Protein AF-A0ABD2NSH8-F1 (afdb_monomer_lite)

Structure (mmCIF, N/CA/C/O backbone):
data_AF-A0ABD2NSH8-F1
#
_entry.id   AF-A0ABD2NSH8-F1
#
loop_
_atom_site.group_PDB
_atom_site.id
_atom_site.type_symbol
_atom_site.label_atom_id
_atom_site.label_alt_id
_atom_site.label_comp_id
_atom_site.label_asym_id
_atom_site.label_entity_id
_atom_site.label_seq_id
_atom_site.pdbx_PDB_ins_code
_atom_site.Cartn_x
_atom_site.Cartn_y
_atom_site.Cartn_z
_atom_site.occupancy
_atom_site.B_iso_or_equiv
_atom_site.auth_seq_id
_atom_site.auth_comp_id
_atom_site.auth_asym_id
_atom_site.auth_atom_id
_atom_site.pdbx_PDB_model_num
ATOM 1 N N . ILE A 1 1 ? 1.385 -14.370 -6.383 1.00 57.09 1 ILE A N 1
ATOM 2 C CA . ILE A 1 1 ? 1.109 -15.406 -7.415 1.00 57.09 1 ILE A CA 1
ATOM 3 C C . ILE A 1 1 ? 0.635 -14.762 -8.719 1.00 57.09 1 ILE A C 1
ATOM 5 O O . ILE A 1 1 ? 1.322 -14.934 -9.709 1.00 57.09 1 ILE A O 1
ATOM 9 N N . LEU A 1 2 ? -0.439 -13.955 -8.731 1.00 61.22 2 LEU A N 1
ATOM 10 C CA . LEU A 1 2 ? -0.910 -13.295 -9.967 1.00 61.22 2 LEU A CA 1
ATOM 11 C C . LEU A 1 2 ? 0.091 -12.292 -10.571 1.00 61.22 2 LEU A C 1
ATOM 13 O O . LEU A 1 2 ? 0.235 -12.243 -11.783 1.00 61.22 2 LEU A O 1
ATOM 17 N N . VAL A 1 3 ? 0.822 -11.534 -9.745 1.00 61.28 3 VAL A N 1
ATOM 18 C CA . VAL A 1 3 ? 1.808 -10.550 -10.241 1.00 61.28 3 VAL A CA 1
ATOM 19 C C . VAL A 1 3 ? 3.027 -11.222 -10.891 1.00 61.28 3 VAL A C 1
ATOM 21 O O . VAL A 1 3 ? 3.552 -10.696 -11.860 1.00 61.28 3 VAL A O 1
ATOM 24 N N . LYS A 1 4 ? 3.417 -12.422 -10.431 1.00 63.41 4 LYS A N 1
ATOM 25 C CA . LYS A 1 4 ? 4.562 -13.186 -10.967 1.00 63.41 4 LYS A CA 1
ATOM 26 C C . LYS A 1 4 ? 4.298 -13.829 -12.338 1.00 63.41 4 LYS A C 1
ATOM 28 O O . LYS A 1 4 ? 5.219 -14.373 -12.931 1.00 63.41 4 LYS A O 1
ATOM 33 N N . PHE A 1 5 ? 3.047 -13.835 -12.805 1.00 64.50 5 PHE A N 1
ATOM 34 C CA . PHE A 1 5 ? 2.660 -14.469 -14.072 1.00 64.50 5 PHE A CA 1
ATOM 35 C C . PHE A 1 5 ? 2.880 -13.572 -15.293 1.00 64.50 5 PHE A C 1
ATOM 37 O O . PHE A 1 5 ? 2.891 -14.071 -16.415 1.00 64.50 5 PHE A O 1
ATOM 44 N N . PHE A 1 6 ? 3.007 -12.261 -15.087 1.00 65.50 6 PHE A N 1
ATOM 45 C CA . PHE A 1 6 ? 3.181 -11.302 -16.169 1.00 65.50 6 PHE A CA 1
ATOM 46 C C . PHE A 1 6 ? 4.664 -11.099 -16.499 1.00 65.50 6 PHE A C 1
ATOM 48 O O . PHE A 1 6 ? 5.546 -11.424 -15.708 1.00 65.50 6 PHE A O 1
ATOM 55 N N . GLU A 1 7 ? 4.939 -10.588 -17.701 1.00 69.88 7 GLU A N 1
ATOM 56 C CA . GLU A 1 7 ? 6.306 -10.410 -18.190 1.00 69.88 7 GLU A CA 1
ATOM 57 C C . GLU A 1 7 ? 7.088 -9.424 -17.311 1.00 69.88 7 GLU A C 1
ATOM 59 O O . GLU A 1 7 ? 6.580 -8.336 -17.024 1.00 69.88 7 GLU A O 1
ATOM 64 N N . PRO A 1 8 ? 8.333 -9.762 -16.935 1.00 70.94 8 PRO A N 1
ATOM 65 C CA . PRO A 1 8 ? 9.166 -9.002 -16.009 1.00 70.94 8 PRO A CA 1
ATOM 66 C C . PRO A 1 8 ? 9.326 -7.560 -16.490 1.00 70.94 8 PRO A C 1
ATOM 68 O O . PRO A 1 8 ? 10.066 -7.253 -17.423 1.00 70.94 8 PRO A O 1
ATOM 71 N N . SER A 1 9 ? 8.622 -6.652 -15.825 1.00 77.69 9 SER A N 1
ATOM 72 C CA . SER A 1 9 ? 8.698 -5.223 -16.085 1.00 77.69 9 SER A CA 1
ATOM 73 C C . SER A 1 9 ? 9.060 -4.487 -14.811 1.00 77.69 9 SER A C 1
ATOM 75 O O . SER A 1 9 ? 8.759 -4.905 -13.695 1.00 77.69 9 SER A O 1
ATOM 77 N N . ILE A 1 10 ? 9.668 -3.323 -14.986 1.00 78.88 10 ILE A N 1
ATOM 78 C CA . ILE A 1 10 ? 10.022 -2.423 -13.892 1.00 78.88 10 ILE A CA 1
ATOM 79 C C . ILE A 1 10 ? 8.825 -2.131 -12.972 1.00 78.88 10 ILE A C 1
ATOM 81 O O . ILE A 1 10 ? 8.979 -2.048 -11.756 1.00 78.88 10 ILE A O 1
ATOM 85 N N . LEU A 1 11 ? 7.631 -1.965 -13.550 1.00 80.69 11 LEU A N 1
ATOM 86 C CA . LEU A 1 11 ? 6.409 -1.708 -12.791 1.00 80.69 11 LEU A CA 1
ATOM 87 C C . LEU A 1 11 ? 6.002 -2.918 -11.952 1.00 80.69 11 LEU A C 1
ATOM 89 O O . LEU A 1 11 ? 5.574 -2.745 -10.816 1.00 80.69 11 LEU A O 1
ATOM 93 N N . GLN A 1 12 ? 6.177 -4.132 -12.471 1.00 82.00 12 GLN A N 1
ATOM 94 C CA . GLN A 1 12 ? 5.889 -5.350 -11.718 1.00 82.00 12 GLN A CA 1
ATOM 95 C C . GLN A 1 12 ? 6.861 -5.564 -10.559 1.00 82.00 12 GLN A C 1
ATOM 97 O O . GLN A 1 12 ? 6.415 -5.959 -9.486 1.00 82.00 12 GLN A O 1
ATOM 102 N N . CYS A 1 13 ? 8.138 -5.203 -10.724 1.00 82.94 13 CYS A N 1
ATOM 103 C CA . CYS A 1 13 ? 9.117 -5.259 -9.634 1.00 82.94 13 CYS A CA 1
ATOM 104 C C . CYS A 1 13 ? 8.747 -4.359 -8.449 1.00 82.94 13 CYS A C 1
ATOM 106 O O . CYS A 1 13 ? 9.124 -4.645 -7.317 1.00 82.94 13 CYS A O 1
ATOM 108 N N . PHE A 1 14 ? 7.989 -3.284 -8.687 1.00 85.00 14 PHE A N 1
ATOM 109 C CA . PHE A 1 14 ? 7.393 -2.496 -7.608 1.00 85.00 14 PHE A CA 1
ATOM 110 C C . PHE A 1 14 ? 6.056 -3.068 -7.149 1.00 85.00 14 PHE A C 1
ATOM 112 O O . PHE A 1 14 ? 5.790 -3.130 -5.953 1.00 85.00 14 PHE A O 1
ATOM 119 N N . LEU A 1 15 ? 5.206 -3.496 -8.078 1.00 86.81 15 LEU A N 1
ATOM 120 C CA . LEU A 1 15 ? 3.857 -3.950 -7.760 1.00 86.81 15 LEU A CA 1
ATOM 121 C C . LEU A 1 15 ? 3.849 -5.194 -6.866 1.00 86.81 15 LEU A C 1
ATOM 123 O O . LEU A 1 15 ? 2.964 -5.328 -6.026 1.00 86.81 15 LEU A O 1
ATOM 127 N N . GLU A 1 16 ? 4.823 -6.089 -7.025 1.00 84.06 16 GLU A N 1
ATOM 128 C CA . GLU A 1 16 ? 4.941 -7.303 -6.220 1.00 84.06 16 GLU A CA 1
ATOM 129 C C . GLU A 1 16 ? 5.081 -7.016 -4.711 1.00 84.06 16 GLU A C 1
ATOM 131 O O . GLU A 1 16 ? 4.193 -7.438 -3.958 1.00 84.06 16 GLU A O 1
ATOM 136 N N . PRO A 1 17 ? 6.107 -6.277 -4.241 1.00 86.12 17 PRO A N 1
ATOM 137 C CA . PRO A 1 17 ? 6.230 -5.950 -2.823 1.00 86.12 17 PRO A CA 1
ATOM 138 C C . PRO A 1 17 ? 5.074 -5.068 -2.334 1.00 86.12 17 PRO A C 1
ATOM 140 O O . PRO A 1 17 ? 4.575 -5.277 -1.231 1.00 86.12 17 PRO A O 1
ATOM 143 N N . TRP A 1 18 ? 4.564 -4.147 -3.161 1.00 91.00 18 TRP A N 1
ATOM 144 C CA . TRP A 1 18 ? 3.379 -3.345 -2.825 1.00 91.00 18 TRP A CA 1
ATOM 145 C C . TRP A 1 18 ? 2.149 -4.202 -2.529 1.00 91.00 18 TRP A C 1
ATOM 147 O O . TRP A 1 18 ? 1.500 -4.020 -1.499 1.00 91.00 18 TRP A O 1
ATOM 157 N N . ALA A 1 19 ? 1.824 -5.147 -3.411 1.00 89.88 19 ALA A N 1
ATOM 158 C CA . ALA A 1 19 ? 0.669 -6.018 -3.241 1.00 89.88 19 ALA A CA 1
ATOM 159 C C . ALA A 1 19 ? 0.831 -6.952 -2.033 1.00 89.88 19 ALA A C 1
ATOM 161 O O . ALA A 1 19 ? -0.145 -7.192 -1.319 1.00 89.88 19 ALA A O 1
ATOM 162 N N . ARG A 1 20 ? 2.051 -7.451 -1.785 1.00 88.69 20 ARG A N 1
ATOM 163 C CA . ARG A 1 20 ? 2.366 -8.309 -0.634 1.00 88.69 20 ARG A CA 1
ATOM 164 C C . ARG A 1 20 ? 2.136 -7.576 0.687 1.00 88.69 20 ARG A C 1
ATOM 166 O O . ARG A 1 20 ? 1.334 -8.039 1.494 1.00 88.69 20 ARG A O 1
ATOM 173 N N . GLU A 1 21 ? 2.775 -6.424 0.880 1.00 91.44 21 GLU A N 1
ATOM 174 C CA . GLU A 1 21 ? 2.711 -5.677 2.144 1.00 91.44 21 GLU A CA 1
ATOM 175 C C . GLU A 1 21 ? 1.315 -5.094 2.402 1.00 91.44 21 GLU A C 1
ATOM 177 O O . GLU A 1 21 ? 0.779 -5.202 3.508 1.00 91.44 21 GLU A O 1
ATOM 182 N N . MET A 1 22 ? 0.668 -4.538 1.370 1.00 94.19 22 MET A N 1
ATOM 183 C CA . MET A 1 22 ? -0.694 -4.005 1.495 1.00 94.19 22 MET A CA 1
ATOM 184 C C . MET A 1 22 ? -1.712 -5.115 1.771 1.00 94.19 22 MET A C 1
ATOM 186 O O . MET A 1 22 ? -2.592 -4.961 2.617 1.00 94.19 22 MET A O 1
ATOM 190 N N . GLY A 1 23 ? -1.585 -6.259 1.093 1.00 93.06 23 GLY A N 1
ATOM 191 C CA . GLY A 1 23 ? -2.423 -7.424 1.362 1.00 93.06 23 GLY A CA 1
ATOM 192 C C . GLY A 1 23 ? -2.225 -7.949 2.783 1.00 93.06 23 GLY A C 1
ATOM 193 O O . GLY A 1 23 ? -3.205 -8.232 3.474 1.00 93.06 23 GLY A O 1
ATOM 194 N N . PHE A 1 24 ? -0.973 -8.016 3.245 1.00 92.75 24 PHE A N 1
ATOM 195 C CA . PHE A 1 24 ? -0.642 -8.451 4.597 1.00 92.75 24 PHE A CA 1
ATOM 196 C C . PHE A 1 24 ? -1.295 -7.546 5.647 1.00 92.75 24 PHE A C 1
ATOM 198 O O . PHE A 1 24 ? -2.050 -8.036 6.489 1.00 92.75 24 PHE A O 1
ATOM 205 N N . ILE A 1 25 ? -1.088 -6.227 5.572 1.00 95.44 25 ILE A N 1
ATOM 206 C CA . ILE A 1 25 ? -1.617 -5.310 6.590 1.00 95.44 25 ILE A CA 1
ATOM 207 C C . ILE A 1 25 ? -3.147 -5.251 6.595 1.00 95.44 25 ILE A C 1
ATOM 209 O O . ILE A 1 25 ? -3.747 -5.195 7.667 1.00 95.44 25 ILE A O 1
ATOM 213 N N . ILE A 1 26 ? -3.800 -5.324 5.431 1.00 95.12 26 ILE A N 1
ATOM 214 C CA . ILE A 1 26 ? -5.266 -5.296 5.347 1.00 95.12 26 ILE A CA 1
ATOM 215 C C . ILE A 1 26 ? -5.855 -6.581 5.940 1.00 95.12 26 ILE A C 1
ATOM 217 O O . ILE A 1 26 ? -6.724 -6.515 6.812 1.00 95.12 26 ILE A O 1
ATOM 221 N N . CYS A 1 27 ? -5.375 -7.750 5.508 1.00 95.44 27 CYS A N 1
ATOM 222 C CA . CYS A 1 27 ? -5.910 -9.036 5.950 1.00 95.44 27 CYS A CA 1
ATOM 223 C C . CYS A 1 27 ? -5.585 -9.309 7.422 1.00 95.44 27 CY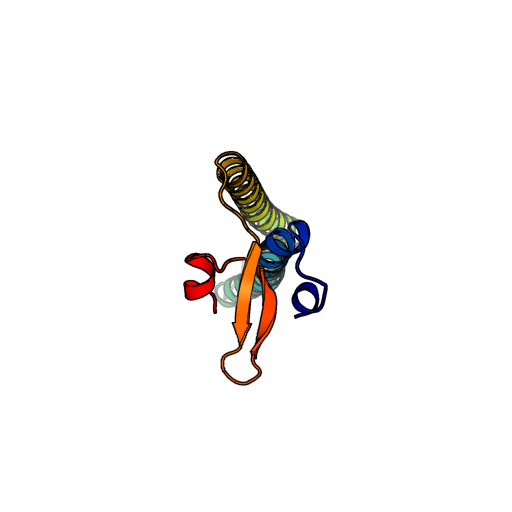S A C 1
ATOM 225 O O . CYS A 1 27 ? -6.492 -9.520 8.232 1.00 95.44 27 CYS A O 1
ATOM 227 N N . TYR A 1 28 ? -4.302 -9.277 7.792 1.00 95.75 28 TYR A N 1
ATOM 228 C CA . TYR A 1 28 ? -3.883 -9.576 9.161 1.00 95.75 28 TYR A CA 1
ATOM 229 C C . TYR A 1 28 ? -4.272 -8.462 10.129 1.00 95.75 28 TYR A C 1
ATOM 231 O O . TYR A 1 28 ? -4.710 -8.764 11.237 1.00 95.75 28 TYR A O 1
ATOM 239 N N . GLY A 1 29 ? -4.218 -7.192 9.716 1.00 95.38 29 GLY A N 1
ATOM 240 C CA . GLY A 1 29 ? -4.693 -6.077 10.535 1.00 95.38 29 GLY A CA 1
ATOM 241 C C . GLY A 1 29 ? -6.177 -6.211 10.875 1.00 95.38 29 GLY A C 1
ATOM 242 O O . GLY A 1 29 ? -6.554 -6.067 12.038 1.00 95.38 29 GLY A O 1
ATOM 243 N N . ALA A 1 30 ? -7.024 -6.580 9.908 1.00 94.38 30 ALA A N 1
ATOM 244 C CA . ALA A 1 30 ? -8.444 -6.819 10.163 1.00 94.38 30 ALA A CA 1
ATOM 245 C C . ALA A 1 30 ? -8.677 -8.008 11.115 1.00 94.38 30 ALA A C 1
ATOM 247 O O . ALA A 1 30 ? -9.504 -7.915 12.028 1.00 94.38 30 ALA A O 1
ATOM 248 N N . ILE A 1 31 ? -7.933 -9.108 10.944 1.00 95.56 31 ILE A N 1
ATOM 249 C CA . ILE A 1 31 ? -8.009 -10.284 11.827 1.00 95.56 31 ILE A CA 1
ATOM 250 C C . ILE A 1 31 ? -7.598 -9.917 13.259 1.00 95.56 31 ILE A C 1
ATOM 252 O O . ILE A 1 31 ? -8.324 -10.240 14.200 1.00 95.56 31 ILE A O 1
ATOM 256 N N . ILE A 1 32 ? -6.481 -9.203 13.431 1.00 94.06 32 ILE A N 1
ATOM 257 C CA . ILE A 1 32 ? -5.978 -8.757 14.738 1.00 94.06 32 ILE A CA 1
ATOM 258 C C . ILE A 1 32 ? -7.000 -7.856 15.428 1.00 94.06 32 ILE A C 1
ATOM 260 O O . ILE A 1 32 ? -7.310 -8.063 16.599 1.00 94.06 32 ILE A O 1
ATOM 264 N N . LEU A 1 33 ? -7.575 -6.892 14.711 1.00 92.38 33 LEU A N 1
ATOM 265 C CA . LEU A 1 33 ? -8.590 -5.990 15.252 1.00 92.38 33 LEU A CA 1
ATOM 266 C C . LEU A 1 33 ? -9.872 -6.730 15.670 1.00 92.38 33 LEU A C 1
ATOM 268 O O . LEU A 1 33 ? -10.452 -6.439 16.721 1.00 92.38 33 LEU A O 1
ATOM 272 N N . LYS A 1 34 ? -10.295 -7.732 14.892 1.00 90.50 34 LYS A N 1
ATOM 273 C CA . LYS A 1 34 ? -11.434 -8.594 15.238 1.00 90.50 34 LYS A CA 1
ATOM 274 C C . LYS A 1 34 ? -11.145 -9.451 16.475 1.00 90.50 34 LYS A C 1
ATOM 276 O O . LYS A 1 34 ? -11.994 -9.541 17.362 1.00 90.50 34 LYS A O 1
ATOM 281 N N . LEU A 1 35 ? -9.949 -10.035 16.562 1.00 92.62 35 LEU A N 1
ATOM 282 C CA . LEU A 1 35 ? -9.489 -10.784 17.735 1.00 92.62 35 LEU A CA 1
ATOM 283 C C . LEU A 1 35 ? -9.410 -9.886 18.972 1.00 92.62 35 LEU A C 1
ATOM 285 O 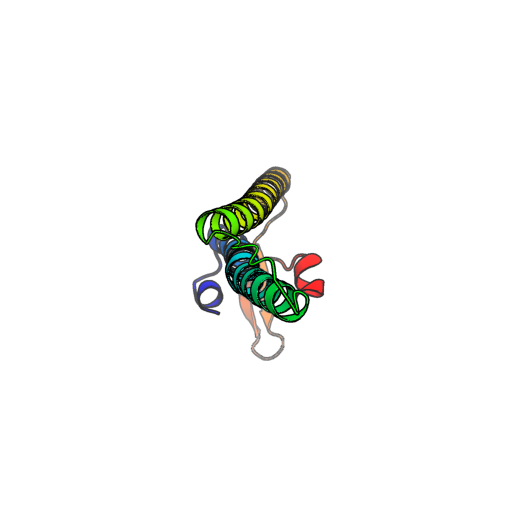O . LEU A 1 35 ? -9.898 -10.268 20.030 1.00 92.62 35 LEU A O 1
ATOM 289 N N . TYR A 1 36 ? -8.874 -8.674 18.835 1.00 89.56 36 TYR A N 1
ATOM 290 C CA . TYR A 1 36 ? -8.775 -7.691 19.912 1.00 89.56 36 TYR A CA 1
ATOM 291 C C . TYR A 1 36 ? -10.144 -7.365 20.518 1.00 89.56 36 TYR A C 1
ATOM 293 O O . TYR A 1 36 ? -10.301 -7.393 21.740 1.00 89.56 36 TYR A O 1
ATOM 301 N N . ARG A 1 37 ? -11.162 -7.144 19.675 1.00 85.94 37 ARG A N 1
ATOM 302 C CA . ARG A 1 37 ? -12.547 -6.948 20.129 1.00 85.94 37 ARG A CA 1
ATOM 303 C C . ARG A 1 37 ? -13.048 -8.138 20.948 1.00 85.94 37 ARG A C 1
ATOM 305 O O . ARG A 1 37 ? -13.609 -7.941 22.022 1.00 85.94 37 ARG A O 1
ATOM 312 N N . HIS A 1 38 ? -12.825 -9.356 20.460 1.00 86.94 38 HIS A N 1
ATOM 313 C CA . HIS A 1 38 ? -13.284 -10.571 21.131 1.00 86.94 38 HIS A CA 1
ATOM 314 C C . HIS A 1 38 ? -12.565 -10.801 22.471 1.00 86.94 38 HIS A C 1
ATOM 316 O O . HIS A 1 38 ? -13.188 -11.145 23.474 1.00 86.94 38 HIS A O 1
ATOM 322 N N . LEU A 1 39 ? -11.258 -10.530 22.521 1.00 88.31 39 LEU A N 1
ATOM 323 C CA . LEU A 1 39 ? -10.456 -10.604 23.742 1.00 88.31 39 LEU A CA 1
ATOM 324 C C . LEU A 1 39 ? -10.922 -9.594 24.799 1.00 88.31 39 LEU A C 1
ATOM 326 O O . LEU A 1 39 ? -11.018 -9.946 25.975 1.00 88.31 39 LEU A O 1
ATOM 330 N N . ILE A 1 40 ? -11.240 -8.354 24.406 1.00 85.00 40 ILE A N 1
ATOM 331 C CA . ILE A 1 40 ? -11.791 -7.348 25.330 1.00 85.00 40 ILE A CA 1
ATOM 332 C C . ILE A 1 40 ? -13.135 -7.803 25.898 1.00 85.00 40 ILE A C 1
ATOM 334 O O . ILE A 1 40 ? -13.371 -7.665 27.101 1.00 85.00 40 ILE A O 1
ATOM 338 N N . GLU A 1 41 ? -14.001 -8.357 25.054 1.00 82.56 41 GLU A N 1
ATOM 339 C CA . GLU A 1 41 ? -15.3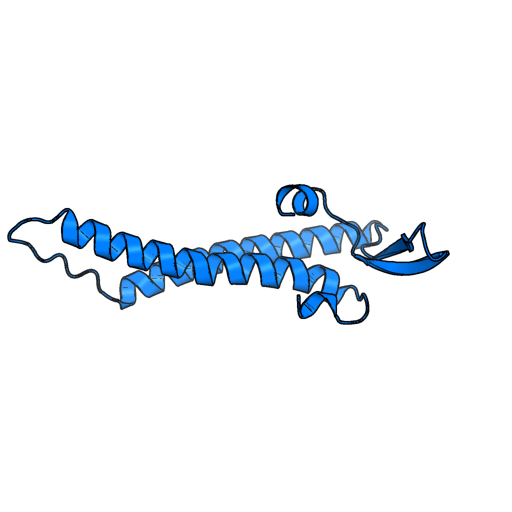11 -8.857 25.465 1.00 82.56 41 GLU A CA 1
ATOM 340 C C . GLU A 1 41 ? -15.188 -9.980 26.505 1.00 82.56 41 GLU A C 1
ATOM 342 O O . GLU A 1 41 ? -15.811 -9.912 27.562 1.00 82.56 41 GLU A O 1
ATOM 347 N N . PHE A 1 42 ? -14.298 -10.956 26.296 1.00 81.88 42 PHE A N 1
ATOM 348 C CA . PHE A 1 42 ? -14.067 -12.011 27.288 1.00 81.88 42 PHE A CA 1
ATOM 349 C C . PHE A 1 42 ? -13.391 -11.529 28.571 1.00 81.88 42 PHE A C 1
ATOM 351 O O . PHE A 1 42 ? -13.705 -12.025 29.658 1.00 81.88 42 PHE A O 1
ATOM 358 N N . ARG A 1 43 ? -12.453 -10.579 28.470 1.00 77.25 43 ARG A N 1
ATOM 359 C CA . ARG A 1 43 ? -11.768 -10.017 29.643 1.00 77.25 43 ARG A CA 1
ATOM 360 C C . ARG A 1 43 ? -12.735 -9.217 30.515 1.00 77.25 43 ARG A C 1
ATOM 362 O O . ARG A 1 43 ? -12.576 -9.177 31.731 1.00 77.25 43 ARG A O 1
ATOM 369 N N . THR A 1 44 ? -13.763 -8.622 29.918 1.00 70.94 44 THR A N 1
ATOM 370 C CA . THR A 1 44 ? -14.817 -7.888 30.628 1.00 70.94 44 THR A CA 1
ATOM 371 C C . THR A 1 44 ? -15.929 -8.823 31.115 1.00 70.94 44 THR A C 1
ATOM 373 O O . THR A 1 44 ? -17.112 -8.634 30.839 1.00 70.94 44 THR A O 1
ATOM 376 N N . ARG A 1 45 ? -15.582 -9.833 31.928 1.00 64.94 45 ARG A N 1
ATOM 377 C CA . ARG A 1 45 ? -16.595 -10.495 32.764 1.00 64.94 45 ARG A CA 1
ATOM 378 C C . ARG A 1 45 ? -17.144 -9.467 33.763 1.00 64.94 45 ARG A C 1
ATOM 380 O O . ARG A 1 45 ? -16.540 -9.250 34.806 1.00 64.94 45 ARG A O 1
ATOM 387 N N . LYS A 1 46 ? -18.336 -8.942 33.458 1.00 54.28 46 LYS A N 1
ATOM 388 C CA . LYS A 1 46 ? -19.295 -8.211 34.316 1.00 54.28 46 LYS A CA 1
ATOM 389 C C . LYS A 1 46 ? -19.384 -6.676 34.138 1.00 54.28 46 LYS A C 1
ATOM 391 O O . LYS A 1 46 ? -18.431 -5.923 34.293 1.00 54.28 46 LYS A O 1
ATOM 396 N N . ALA A 1 47 ? -20.637 -6.269 33.902 1.00 49.94 47 ALA A N 1
ATOM 397 C CA . ALA A 1 47 ? -21.314 -4.982 34.111 1.00 49.94 47 ALA A CA 1
ATOM 398 C C . ALA A 1 47 ? -21.095 -3.790 33.155 1.00 49.94 47 ALA A C 1
ATOM 400 O O . ALA A 1 47 ? -22.084 -3.110 32.890 1.00 49.94 47 ALA A O 1
ATOM 401 N N . HIS A 1 48 ? -19.914 -3.528 32.580 1.00 57.50 48 HIS A N 1
ATOM 402 C CA . HIS A 1 48 ? -19.736 -2.346 31.708 1.00 57.50 48 HIS A CA 1
ATOM 403 C C . HIS A 1 48 ? -19.399 -2.729 30.262 1.00 57.50 48 HIS A C 1
ATOM 405 O O . HIS A 1 48 ? -18.246 -2.997 29.921 1.00 57.50 48 HIS A O 1
ATOM 411 N N . ARG A 1 49 ? -20.420 -2.754 29.395 1.00 62.72 49 ARG A N 1
ATOM 412 C CA . ARG A 1 49 ? -20.283 -3.007 27.953 1.00 62.72 49 ARG A CA 1
ATOM 413 C C . ARG A 1 49 ? -19.582 -1.812 27.301 1.00 62.72 49 ARG A C 1
ATOM 415 O O . ARG A 1 49 ? -20.231 -0.880 26.840 1.00 62.72 49 ARG A O 1
ATOM 422 N N . TRP A 1 50 ? -18.253 -1.832 27.261 1.00 61.16 50 TRP A N 1
ATOM 423 C CA . TRP A 1 50 ? -17.478 -0.917 26.423 1.00 61.16 50 TRP A CA 1
ATOM 424 C C . TRP A 1 50 ? -17.711 -1.299 24.958 1.00 61.16 50 TRP A C 1
ATOM 426 O O . TRP A 1 50 ? -17.025 -2.154 24.402 1.00 61.16 50 TRP A O 1
ATOM 436 N N . VAL A 1 51 ? -18.749 -0.720 24.349 1.00 66.19 51 VAL A N 1
ATOM 437 C CA . VAL A 1 51 ? -19.049 -0.903 22.926 1.00 66.19 51 VAL A CA 1
ATOM 438 C C . VAL A 1 51 ? -17.995 -0.139 22.132 1.00 66.19 51 VAL A C 1
ATOM 440 O O . VAL A 1 51 ? -18.142 1.052 21.873 1.00 66.19 51 VAL A O 1
ATOM 443 N N . VAL A 1 52 ? -16.912 -0.822 21.759 1.00 69.44 52 VAL A N 1
ATOM 444 C CA . VAL A 1 52 ? -15.989 -0.311 20.741 1.00 69.44 52 VAL A CA 1
ATOM 445 C C . VAL A 1 52 ? -16.788 -0.184 19.448 1.00 69.44 52 VAL A C 1
ATOM 447 O O . VAL A 1 52 ? -17.326 -1.172 18.944 1.00 69.44 52 VAL A O 1
ATOM 450 N N . LYS A 1 53 ? -16.924 1.043 18.947 1.00 81.19 53 LYS A N 1
ATOM 451 C CA . LYS A 1 53 ? -17.716 1.326 17.753 1.00 81.19 53 LYS A CA 1
ATOM 452 C C . LYS A 1 53 ? -16.977 0.798 16.525 1.00 81.19 53 LYS A C 1
ATOM 454 O O . LYS A 1 53 ? -15.776 1.023 16.379 1.00 81.19 53 LYS A O 1
ATOM 459 N N . ASP A 1 54 ? -17.696 0.151 15.610 1.00 81.75 54 ASP A N 1
ATOM 460 C CA . ASP A 1 54 ? -17.108 -0.396 14.375 1.00 81.75 54 ASP A CA 1
ATOM 461 C C . ASP A 1 54 ? -16.396 0.687 13.541 1.00 81.75 54 ASP A C 1
ATOM 463 O O . ASP A 1 54 ? -15.399 0.420 12.872 1.00 81.75 54 ASP A O 1
ATOM 467 N N . THR A 1 55 ? -16.843 1.944 13.654 1.00 84.94 55 THR A N 1
ATOM 468 C CA . THR A 1 55 ? -16.194 3.099 13.019 1.00 84.94 55 THR A CA 1
ATOM 469 C C . THR A 1 55 ? -14.798 3.378 13.557 1.00 84.94 55 THR A C 1
ATOM 471 O O . THR A 1 55 ? -13.942 3.819 12.799 1.00 84.94 55 THR A O 1
ATOM 474 N N . ASP A 1 56 ? -14.549 3.150 14.846 1.00 87.44 56 ASP A N 1
ATOM 475 C CA . ASP A 1 56 ? -13.225 3.388 15.425 1.00 87.44 56 ASP A CA 1
ATOM 476 C C . ASP A 1 56 ? -12.273 2.251 15.062 1.00 87.44 56 ASP A C 1
ATOM 478 O O . ASP A 1 56 ? -11.117 2.502 14.735 1.00 87.44 56 ASP A O 1
ATOM 482 N N . LEU A 1 57 ? -12.784 1.020 14.972 1.00 87.12 57 LEU A N 1
ATOM 483 C CA . LEU A 1 57 ? -12.021 -0.119 14.464 1.00 87.12 57 LEU A CA 1
ATOM 484 C C . LEU A 1 57 ? -11.546 0.110 13.022 1.00 87.12 57 LEU A C 1
ATOM 486 O O . LEU A 1 57 ? -10.377 -0.116 12.707 1.00 87.12 57 LEU A O 1
ATOM 490 N N . LEU A 1 58 ? -12.433 0.623 12.165 1.00 90.31 58 LEU A N 1
ATOM 491 C CA . LEU A 1 58 ? -12.090 0.958 10.786 1.00 90.31 58 LEU A CA 1
ATOM 492 C C . LEU A 1 58 ? -11.054 2.090 10.709 1.00 90.31 58 LEU A C 1
ATOM 494 O O . LEU A 1 58 ? -10.147 2.017 9.882 1.00 90.31 58 LEU A O 1
ATOM 498 N N . LYS A 1 59 ? -11.131 3.098 11.593 1.00 93.50 59 LYS A N 1
ATOM 499 C CA . LYS A 1 59 ? -10.103 4.151 11.682 1.00 93.50 59 LYS A CA 1
ATOM 500 C C . LYS A 1 59 ? -8.733 3.571 12.024 1.00 93.50 59 LYS A C 1
ATOM 502 O O . LYS A 1 59 ? -7.759 3.946 11.382 1.00 93.50 59 LYS A O 1
ATOM 507 N N . TYR A 1 60 ? -8.645 2.647 12.984 1.00 92.69 60 TYR A N 1
ATOM 508 C CA . TYR A 1 60 ? -7.371 2.005 13.325 1.00 92.69 60 TYR A CA 1
ATOM 509 C C . TYR A 1 60 ? -6.800 1.205 12.152 1.00 92.69 60 TYR A C 1
ATOM 511 O O . TYR A 1 60 ? -5.613 1.330 11.855 1.00 92.69 60 TYR A O 1
ATOM 519 N N . LEU A 1 61 ? -7.636 0.436 11.445 1.00 94.62 61 LEU A N 1
ATOM 520 C CA . LEU A 1 61 ? -7.205 -0.298 10.251 1.00 94.62 61 LEU A CA 1
ATOM 521 C C . LEU A 1 61 ? -6.692 0.649 9.161 1.00 94.62 61 LEU A C 1
ATOM 523 O O . LEU A 1 61 ? -5.657 0.393 8.548 1.00 94.62 61 LEU A O 1
ATOM 527 N N . LEU A 1 62 ? -7.398 1.759 8.947 1.00 95.56 62 LEU A N 1
ATOM 528 C CA . LEU A 1 62 ? -7.029 2.768 7.965 1.00 95.56 62 LEU A CA 1
ATOM 529 C C . LEU A 1 62 ? -5.705 3.449 8.328 1.00 95.56 62 LEU A C 1
ATOM 531 O O . LEU A 1 62 ? -4.856 3.597 7.457 1.00 95.56 62 LEU A O 1
ATOM 535 N N . ILE A 1 63 ? -5.477 3.784 9.601 1.00 96.50 63 ILE A N 1
ATOM 536 C CA . ILE A 1 63 ? -4.198 4.340 10.072 1.00 96.50 63 ILE A CA 1
ATOM 537 C C . ILE A 1 63 ? -3.048 3.350 9.830 1.00 96.50 63 ILE A C 1
ATOM 539 O O . ILE A 1 63 ? -2.028 3.745 9.270 1.00 96.50 63 ILE A O 1
ATOM 543 N N . MET A 1 64 ? -3.222 2.069 10.184 1.00 95.06 64 MET A N 1
ATOM 544 C CA . MET A 1 64 ? -2.218 1.023 9.926 1.00 95.06 64 MET A CA 1
ATOM 545 C C . MET A 1 64 ? -1.929 0.852 8.428 1.00 95.06 64 MET A C 1
ATOM 547 O O . MET A 1 64 ? -0.786 0.692 8.011 1.00 95.06 64 MET A O 1
ATOM 551 N N . THR A 1 65 ? -2.969 0.913 7.600 1.00 96.19 65 THR A N 1
ATOM 552 C CA . THR A 1 65 ? -2.829 0.786 6.145 1.00 96.19 65 THR A CA 1
ATOM 553 C C . THR A 1 65 ? -2.103 1.999 5.557 1.00 96.19 65 THR A C 1
ATOM 555 O O . THR A 1 65 ? -1.203 1.840 4.737 1.00 96.19 65 THR A O 1
ATOM 558 N N . LEU A 1 66 ? -2.436 3.215 6.005 1.00 97.19 66 LEU A N 1
ATOM 559 C CA . LEU A 1 66 ? -1.780 4.448 5.561 1.00 97.19 66 LEU A CA 1
ATOM 560 C C . LEU A 1 66 ? -0.308 4.513 5.975 1.00 97.19 66 LEU A C 1
ATOM 562 O O . LEU A 1 66 ? 0.511 4.999 5.197 1.00 97.19 66 LEU A O 1
ATOM 566 N N . SER A 1 67 ? 0.051 4.012 7.161 1.00 96.81 67 SER A N 1
ATOM 567 C CA . SER A 1 67 ? 1.455 3.978 7.580 1.00 96.81 67 SER A CA 1
ATOM 568 C C . SER A 1 67 ? 2.286 3.055 6.688 1.00 96.81 67 SER A C 1
ATOM 570 O O . SER A 1 67 ? 3.378 3.436 6.268 1.00 96.81 67 SER A O 1
ATOM 572 N N . VAL A 1 68 ? 1.755 1.878 6.336 1.00 95.25 68 VAL A N 1
ATOM 573 C CA . VAL A 1 68 ? 2.408 0.958 5.387 1.00 95.25 68 VAL A CA 1
ATOM 574 C C . VAL A 1 68 ? 2.461 1.562 3.985 1.00 95.25 68 VAL A C 1
ATOM 576 O O . VAL A 1 68 ? 3.499 1.502 3.333 1.00 95.25 68 VAL A O 1
ATOM 579 N N . PHE A 1 69 ? 1.392 2.221 3.538 1.00 95.81 69 PHE A N 1
ATOM 580 C CA . PHE A 1 69 ? 1.372 2.915 2.251 1.00 95.81 69 PHE A CA 1
ATOM 581 C C . PHE A 1 69 ? 2.471 3.986 2.157 1.00 95.81 69 PHE A C 1
ATOM 583 O O . PHE A 1 69 ? 3.199 4.047 1.167 1.00 95.81 69 PHE A O 1
ATOM 590 N N . ALA A 1 70 ? 2.633 4.812 3.196 1.00 97.25 70 ALA A N 1
ATOM 591 C CA . ALA A 1 70 ? 3.675 5.836 3.248 1.00 97.25 70 ALA A CA 1
ATOM 592 C C . ALA A 1 70 ? 5.086 5.224 3.238 1.00 97.25 70 ALA A C 1
ATOM 594 O O . ALA A 1 70 ? 5.966 5.709 2.524 1.00 97.25 70 ALA A O 1
ATOM 595 N N . TYR A 1 71 ? 5.288 4.129 3.977 1.00 94.19 71 TYR A N 1
ATOM 596 C CA . TYR A 1 71 ? 6.533 3.362 3.945 1.00 94.19 71 TYR A CA 1
ATOM 597 C C . TYR A 1 71 ? 6.841 2.835 2.535 1.00 94.19 71 TYR A C 1
ATOM 599 O O . TYR A 1 71 ? 7.942 3.044 2.024 1.00 94.19 71 TYR A O 1
ATOM 607 N N . MET A 1 72 ? 5.858 2.234 1.862 1.00 93.44 72 MET A N 1
ATOM 608 C CA . MET A 1 72 ? 6.022 1.715 0.502 1.00 93.44 72 MET A CA 1
ATOM 609 C C . MET A 1 72 ? 6.270 2.825 -0.529 1.00 93.44 72 MET A C 1
ATOM 611 O O . MET A 1 72 ? 7.051 2.645 -1.470 1.00 93.44 72 MET A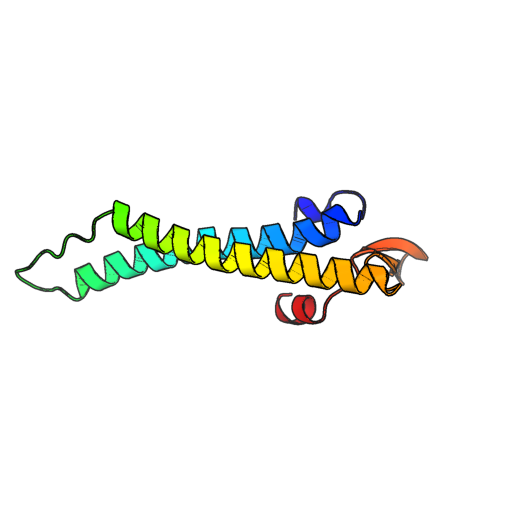 O 1
ATOM 615 N N . ALA A 1 73 ? 5.675 4.005 -0.341 1.00 94.56 73 ALA A N 1
ATOM 616 C CA . ALA A 1 73 ? 5.969 5.179 -1.157 1.00 94.56 73 ALA A CA 1
ATOM 617 C C . ALA A 1 73 ? 7.427 5.638 -0.984 1.00 94.56 73 ALA A C 1
ATOM 619 O O . ALA A 1 73 ? 8.116 5.872 -1.979 1.00 94.56 73 ALA A O 1
ATOM 620 N N . ALA A 1 74 ? 7.926 5.693 0.256 1.00 93.69 74 ALA A N 1
ATOM 621 C CA . ALA A 1 74 ? 9.323 6.019 0.544 1.00 93.69 74 ALA A CA 1
ATOM 622 C C . ALA A 1 74 ? 10.290 4.981 -0.048 1.00 93.69 74 ALA A C 1
ATOM 624 O O . ALA A 1 74 ? 11.278 5.352 -0.683 1.00 93.69 74 ALA A O 1
ATOM 625 N N . PHE A 1 75 ? 9.970 3.690 0.077 1.00 89.88 75 PHE A N 1
ATOM 626 C CA . PHE A 1 75 ? 10.715 2.603 -0.560 1.00 89.88 75 PHE A CA 1
ATOM 627 C C . PHE A 1 75 ? 10.788 2.782 -2.082 1.00 89.88 75 PHE A C 1
ATOM 629 O O . PHE A 1 75 ? 11.863 2.708 -2.672 1.00 89.88 75 PHE A O 1
ATOM 636 N N . THR A 1 76 ? 9.660 3.093 -2.722 1.00 90.31 76 THR A N 1
ATOM 637 C CA . THR A 1 76 ? 9.606 3.312 -4.175 1.00 90.31 76 THR A CA 1
ATOM 638 C C . THR A 1 76 ? 10.461 4.509 -4.585 1.00 90.31 76 THR A C 1
ATOM 640 O O . THR A 1 76 ? 11.235 4.413 -5.534 1.00 90.31 76 THR A O 1
ATOM 643 N N . ALA A 1 77 ? 10.378 5.623 -3.852 1.00 91.25 77 ALA A N 1
ATOM 644 C CA . ALA A 1 77 ? 11.198 6.805 -4.106 1.00 91.25 77 ALA A CA 1
ATOM 645 C C . ALA A 1 77 ? 12.699 6.505 -3.965 1.00 91.25 77 ALA A C 1
ATOM 647 O O . ALA A 1 77 ? 13.490 6.910 -4.818 1.00 91.25 77 ALA A O 1
ATOM 648 N N . PHE A 1 78 ? 13.084 5.747 -2.935 1.00 87.69 78 PHE A N 1
ATOM 649 C CA . PHE A 1 78 ? 14.461 5.306 -2.730 1.00 87.69 78 PHE A CA 1
ATOM 650 C C . PHE A 1 78 ? 14.960 4.432 -3.888 1.00 87.69 78 PHE A C 1
ATOM 652 O O . PHE A 1 78 ? 16.021 4.694 -4.449 1.00 87.69 78 PHE A O 1
ATOM 659 N N . MET A 1 79 ? 14.166 3.450 -4.317 1.00 84.31 79 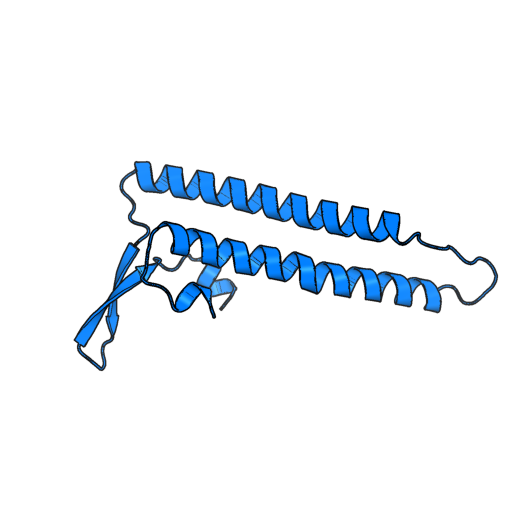MET A N 1
ATOM 660 C CA . MET A 1 79 ? 14.519 2.565 -5.432 1.00 84.31 79 MET A CA 1
ATOM 661 C C . MET A 1 79 ? 14.594 3.302 -6.776 1.00 84.31 79 MET A C 1
ATOM 663 O O . MET A 1 79 ? 15.455 3.006 -7.605 1.00 84.31 79 MET A O 1
ATOM 667 N N . LEU A 1 80 ? 13.726 4.293 -7.001 1.00 86.75 80 LEU A N 1
ATOM 668 C CA . LEU A 1 80 ? 13.811 5.169 -8.172 1.00 86.75 80 LEU A CA 1
ATOM 669 C C . LEU A 1 80 ? 15.074 6.036 -8.140 1.00 86.75 80 LEU A C 1
ATOM 671 O O . LEU A 1 80 ? 15.695 6.236 -9.184 1.00 86.75 80 LEU A O 1
ATOM 675 N N . ASN A 1 81 ? 15.475 6.521 -6.960 1.00 87.56 81 ASN A N 1
ATOM 676 C CA . ASN A 1 81 ? 16.727 7.253 -6.806 1.00 87.56 81 ASN A CA 1
ATOM 677 C C . ASN A 1 81 ? 17.940 6.362 -7.097 1.00 87.56 81 ASN A C 1
ATOM 679 O O . ASN A 1 81 ? 18.818 6.762 -7.850 1.00 87.56 81 ASN A O 1
ATOM 683 N N . PHE A 1 82 ? 17.946 5.134 -6.579 1.00 83.38 82 PHE A N 1
ATOM 684 C CA . PHE A 1 82 ? 19.020 4.172 -6.820 1.00 83.38 82 PHE A CA 1
ATOM 685 C C . PHE A 1 82 ? 19.142 3.810 -8.307 1.00 83.38 82 PHE A C 1
ATOM 687 O O . PHE A 1 82 ? 20.241 3.765 -8.850 1.00 83.38 82 PHE A O 1
ATOM 694 N N . ARG A 1 83 ? 18.020 3.668 -9.026 1.00 80.69 83 ARG A N 1
ATOM 695 C CA . ARG A 1 83 ? 18.066 3.479 -10.484 1.00 80.69 83 ARG A CA 1
ATOM 696 C C . ARG A 1 83 ? 18.719 4.655 -11.211 1.00 80.69 83 ARG A C 1
ATOM 698 O O . ARG A 1 83 ? 19.451 4.439 -12.172 1.00 80.69 83 ARG A O 1
ATOM 705 N N . ARG A 1 84 ? 18.468 5.896 -10.776 1.00 81.62 84 ARG A N 1
ATOM 706 C CA . ARG A 1 84 ? 19.102 7.085 -11.374 1.00 81.62 84 ARG A CA 1
ATOM 707 C C . ARG A 1 84 ? 20.633 7.001 -11.304 1.00 81.62 84 ARG A C 1
ATOM 709 O O . ARG A 1 84 ? 21.303 7.524 -12.185 1.00 81.62 84 ARG A O 1
ATOM 716 N N . GLU A 1 85 ? 21.172 6.303 -10.309 1.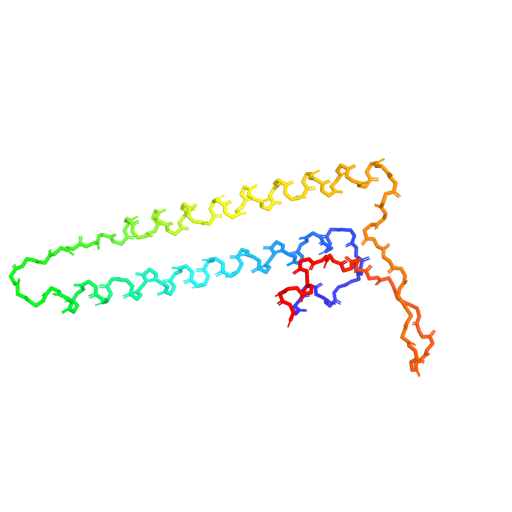00 83.31 85 GLU A N 1
ATOM 717 C CA . GLU A 1 85 ? 22.606 6.051 -10.133 1.00 83.31 85 GLU A CA 1
ATOM 718 C C . GLU A 1 85 ? 23.118 4.802 -10.894 1.00 83.31 85 GLU A C 1
ATOM 720 O O . GLU A 1 85 ? 24.189 4.292 -10.586 1.00 83.31 85 GLU A O 1
ATOM 725 N N . ASN A 1 86 ? 22.399 4.348 -11.935 1.00 70.88 86 ASN A N 1
ATOM 726 C CA . ASN A 1 86 ? 22.724 3.213 -12.823 1.00 70.88 86 ASN A CA 1
ATOM 727 C C . ASN A 1 86 ? 22.671 1.817 -12.180 1.00 70.88 86 ASN A C 1
ATOM 729 O O . ASN A 1 86 ? 23.370 0.899 -12.607 1.00 70.88 86 ASN A O 1
ATOM 733 N N . TYR A 1 87 ? 21.810 1.623 -11.183 1.00 71.81 87 TYR A N 1
ATOM 734 C CA . TYR A 1 87 ? 21.502 0.285 -10.685 1.00 71.81 87 TYR A CA 1
ATOM 735 C C . TYR A 1 87 ? 20.239 -0.274 -11.346 1.00 71.81 87 TYR A C 1
ATOM 737 O O . TYR A 1 87 ? 19.134 0.239 -11.147 1.00 71.81 87 TYR A O 1
ATOM 745 N N . ASP A 1 88 ? 20.394 -1.358 -12.104 1.00 74.50 88 ASP A N 1
ATOM 746 C CA . ASP A 1 88 ? 19.273 -2.036 -12.750 1.00 74.50 88 ASP A CA 1
ATOM 747 C C . ASP A 1 88 ? 18.446 -2.867 -11.757 1.00 74.50 88 ASP A C 1
ATOM 749 O O . ASP A 1 88 ? 18.963 -3.650 -10.954 1.00 74.50 88 ASP A O 1
ATOM 753 N N . LEU A 1 89 ? 17.124 -2.683 -11.829 1.00 75.94 89 LEU A N 1
ATOM 754 C CA . LEU A 1 89 ? 16.119 -3.445 -11.072 1.00 75.94 89 LEU A CA 1
ATOM 755 C C . LEU A 1 89 ? 15.773 -4.778 -11.746 1.00 75.94 89 LEU A C 1
ATOM 757 O O . LEU A 1 89 ? 15.204 -5.661 -11.108 1.00 75.94 89 LEU A O 1
ATOM 761 N N . LEU A 1 90 ? 16.094 -4.904 -13.033 1.00 77.56 90 LEU A N 1
ATOM 762 C CA . LEU A 1 90 ? 15.951 -6.127 -13.809 1.00 77.56 90 LEU A CA 1
ATOM 763 C C . LEU A 1 90 ? 17.308 -6.826 -13.845 1.00 77.56 90 LEU A C 1
ATOM 765 O O . LEU A 1 90 ? 18.323 -6.206 -14.148 1.00 77.56 90 LEU A O 1
ATOM 769 N N . SER A 1 91 ? 17.319 -8.117 -13.545 1.00 72.75 91 SER A N 1
ATOM 770 C CA . SER A 1 91 ? 18.482 -8.981 -13.701 1.00 72.75 91 SER A CA 1
ATOM 771 C C . SER A 1 91 ? 18.138 -10.079 -14.693 1.00 72.75 91 SER A C 1
ATOM 773 O O . SER A 1 91 ? 17.097 -10.724 -14.577 1.00 72.75 91 SER A O 1
ATOM 775 N N . GLU A 1 92 ? 19.026 -10.328 -15.649 1.00 70.69 92 GLU A N 1
ATOM 776 C CA . GLU A 1 92 ? 18.963 -11.537 -16.466 1.00 70.69 92 GLU A CA 1
ATOM 777 C C . GLU A 1 92 ? 19.369 -12.719 -15.572 1.00 70.69 92 GLU A C 1
ATOM 779 O O . GLU A 1 92 ? 20.485 -12.766 -15.052 1.00 70.69 92 GLU A O 1
ATOM 784 N N . GLN A 1 93 ? 18.436 -13.632 -15.307 1.00 68.75 93 GLN A N 1
ATOM 785 C CA . GLN A 1 93 ? 18.684 -14.856 -14.550 1.00 68.75 93 GLN A CA 1
ATOM 786 C C . GLN A 1 93 ? 18.696 -16.062 -15.496 1.00 68.75 93 GLN A C 1
ATOM 788 O O . GLN A 1 93 ? 17.950 -16.127 -16.475 1.00 68.75 93 GLN A O 1
ATOM 793 N N . MET A 1 94 ? 19.571 -17.027 -15.204 1.00 57.84 94 MET A N 1
ATOM 794 C CA . MET A 1 94 ? 19.736 -18.258 -15.978 1.00 57.84 94 MET A CA 1
ATOM 795 C C . MET A 1 94 ? 19.322 -19.462 -15.128 1.00 57.84 94 MET A C 1
ATOM 797 O O . MET A 1 94 ? 19.858 -19.662 -14.037 1.00 57.84 94 MET A O 1
ATOM 801 N N . ILE A 1 95 ? 18.393 -20.287 -15.622 1.00 69.56 95 ILE A N 1
ATOM 802 C CA . ILE A 1 95 ? 18.077 -21.576 -14.985 1.00 69.56 95 ILE A CA 1
ATOM 803 C C . ILE A 1 95 ? 19.129 -22.608 -15.412 1.00 69.56 95 ILE A C 1
ATOM 805 O O . ILE A 1 95 ? 19.212 -22.983 -16.583 1.00 69.56 95 ILE A O 1
ATOM 809 N N . TYR A 1 96 ? 19.897 -23.114 -14.441 1.00 62.56 96 TYR A N 1
ATOM 810 C CA . TYR A 1 96 ? 20.981 -24.084 -14.655 1.00 62.56 96 TYR A CA 1
ATOM 811 C C . TYR A 1 96 ? 20.538 -25.409 -15.304 1.00 62.56 96 TYR A C 1
ATOM 813 O O . TYR A 1 96 ? 21.355 -26.063 -15.942 1.00 62.56 96 TYR A O 1
ATOM 821 N N . SER A 1 97 ? 19.269 -25.818 -15.176 1.00 69.75 97 SER A N 1
ATOM 822 C CA . SER A 1 97 ? 18.793 -27.108 -15.707 1.00 69.75 97 SER A CA 1
ATOM 823 C C . SER A 1 97 ? 18.326 -27.073 -17.166 1.00 69.75 97 SER A C 1
ATOM 825 O O . SER A 1 97 ? 18.264 -28.120 -17.801 1.00 69.75 97 SER A O 1
ATOM 827 N N . THR A 1 98 ? 17.984 -25.899 -17.704 1.00 72.00 98 THR A N 1
ATOM 828 C CA . THR A 1 98 ? 17.378 -25.754 -19.044 1.00 72.00 98 THR A CA 1
ATOM 829 C C . THR A 1 98 ? 18.144 -24.804 -19.961 1.00 72.00 98 THR A C 1
ATOM 831 O O . THR A 1 98 ? 17.849 -24.743 -21.151 1.00 72.00 98 THR A O 1
ATOM 834 N N . GLY A 1 99 ? 19.118 -24.049 -19.435 1.00 70.25 99 GLY A N 1
ATOM 835 C CA . GLY A 1 99 ? 19.861 -23.041 -20.198 1.00 70.25 99 GLY A CA 1
ATOM 836 C C . GLY A 1 99 ? 19.020 -21.827 -20.613 1.00 70.25 99 GLY A C 1
ATOM 837 O O . GLY A 1 99 ? 19.508 -20.966 -21.344 1.00 70.25 99 GLY A O 1
ATOM 838 N N . LEU A 1 100 ? 17.769 -21.743 -20.149 1.00 76.06 100 LEU A N 1
ATOM 839 C CA . LEU A 1 100 ? 16.861 -20.640 -20.439 1.00 76.06 100 LEU A CA 1
ATOM 840 C C . LEU A 1 100 ? 17.305 -19.381 -19.688 1.00 76.06 100 LEU A C 1
ATOM 842 O O . LEU A 1 100 ? 17.570 -19.422 -18.481 1.00 76.06 100 LEU A O 1
ATOM 846 N N . ARG A 1 101 ? 17.364 -18.264 -20.419 1.00 73.56 101 ARG A N 1
ATOM 847 C CA . ARG A 1 101 ? 17.602 -16.922 -19.880 1.00 73.56 101 ARG A CA 1
ATOM 848 C C . ARG A 1 101 ? 16.276 -16.184 -19.809 1.00 73.56 101 ARG A C 1
ATOM 850 O O . ARG A 1 101 ? 15.558 -16.116 -20.805 1.00 73.56 101 ARG A O 1
ATOM 857 N N . PHE A 1 102 ? 15.947 -15.653 -18.643 1.00 73.62 102 PHE A N 1
ATOM 858 C CA . PHE A 1 102 ? 14.746 -14.857 -18.432 1.00 73.62 102 PHE A CA 1
ATOM 859 C C . PHE A 1 102 ? 15.116 -13.596 -17.664 1.00 73.62 102 PHE A C 1
ATOM 861 O O . PHE A 1 102 ? 16.016 -13.586 -16.824 1.00 73.62 102 PHE A O 1
ATOM 868 N N . LEU A 1 103 ? 14.421 -12.511 -17.977 1.00 74.25 103 LEU A N 1
ATOM 869 C CA . LEU A 1 103 ? 14.493 -11.300 -17.177 1.00 74.25 103 LEU A CA 1
ATOM 870 C C . LEU A 1 103 ? 13.702 -11.550 -15.885 1.00 74.25 103 LEU A C 1
ATOM 872 O O . LEU A 1 103 ? 12.628 -12.144 -15.904 1.00 74.25 103 LEU A O 1
ATOM 876 N N . ALA A 1 104 ? 14.237 -11.132 -14.751 1.00 76.94 104 ALA A N 1
ATOM 877 C CA . ALA A 1 104 ? 13.557 -11.214 -13.467 1.00 76.94 104 ALA A CA 1
ATOM 878 C C . ALA A 1 104 ? 13.847 -9.953 -12.659 1.00 76.94 104 ALA A C 1
ATOM 880 O O . ALA A 1 104 ? 14.832 -9.251 -12.897 1.00 76.94 104 ALA A O 1
ATOM 881 N N . CYS A 1 105 ? 12.987 -9.649 -11.693 1.00 79.31 105 CYS A N 1
ATOM 882 C CA . CYS A 1 105 ? 13.277 -8.596 -10.732 1.00 79.31 105 CYS A CA 1
ATOM 883 C C . CYS A 1 105 ? 14.459 -9.026 -9.862 1.00 79.31 105 CYS A C 1
ATOM 885 O O . CYS A 1 105 ? 14.516 -10.165 -9.396 1.00 79.31 105 CYS A O 1
ATOM 887 N N . LYS A 1 106 ? 15.420 -8.124 -9.660 1.00 79.81 106 LYS A N 1
ATOM 888 C CA . LYS A 1 106 ? 16.575 -8.400 -8.812 1.00 79.81 106 LYS A CA 1
ATOM 889 C C . LYS A 1 106 ? 16.086 -8.655 -7.378 1.00 79.81 106 LYS A C 1
ATOM 891 O O . LYS A 1 106 ? 15.384 -7.795 -6.847 1.00 79.81 106 LYS A O 1
ATOM 896 N N . PRO A 1 107 ? 16.452 -9.784 -6.748 1.00 74.12 107 PRO A N 1
ATOM 897 C CA . PRO A 1 107 ? 16.020 -10.075 -5.388 1.00 74.12 107 PRO A CA 1
ATOM 898 C C . PRO A 1 107 ? 16.604 -9.035 -4.432 1.00 74.12 107 PRO A C 1
ATOM 900 O O . PRO A 1 107 ? 17.813 -8.775 -4.446 1.00 74.12 107 PRO A O 1
ATOM 903 N N . LEU A 1 108 ? 15.752 -8.423 -3.608 1.00 75.50 108 LEU A N 1
ATOM 904 C CA . LEU A 1 108 ? 16.223 -7.578 -2.520 1.00 75.50 108 LEU A CA 1
ATOM 905 C C . LEU A 1 108 ? 16.618 -8.445 -1.328 1.00 75.50 108 LEU A C 1
ATOM 907 O O . LEU A 1 108 ? 16.086 -9.531 -1.114 1.00 75.50 108 LEU A O 1
ATOM 911 N N . LEU A 1 109 ? 17.496 -7.912 -0.476 1.00 75.44 109 LEU A N 1
ATOM 912 C CA . LEU A 1 109 ? 17.852 -8.569 0.785 1.00 75.44 109 LEU A CA 1
ATOM 913 C C . LEU A 1 109 ? 16.613 -8.866 1.650 1.00 75.44 109 LEU A C 1
ATOM 915 O O . LEU A 1 109 ? 16.587 -9.840 2.390 1.00 75.44 109 LEU A O 1
ATOM 919 N N . TRP A 1 110 ? 15.584 -8.021 1.545 1.00 70.25 110 TRP A N 1
ATOM 920 C CA . TRP A 1 110 ? 14.328 -8.177 2.274 1.00 70.25 110 TRP A CA 1
ATOM 921 C C . TRP A 1 110 ? 13.441 -9.302 1.730 1.00 70.25 110 TRP A C 1
ATOM 923 O O . TRP A 1 110 ? 12.659 -9.882 2.481 1.00 70.25 110 TRP A O 1
ATOM 933 N N . ASP A 1 111 ? 13.594 -9.668 0.456 1.00 73.88 111 ASP A N 1
ATOM 934 C CA . ASP A 1 111 ? 12.889 -10.824 -0.099 1.00 73.88 111 ASP A CA 1
ATOM 935 C C . ASP A 1 111 ? 13.412 -12.123 0.517 1.00 73.88 111 ASP A C 1
ATOM 937 O O . ASP A 1 111 ? 12.612 -12.981 0.855 1.00 73.88 111 ASP A O 1
ATOM 941 N N . PHE A 1 112 ? 14.710 -12.209 0.827 1.00 77.25 112 PHE A N 1
ATOM 942 C CA . PHE A 1 112 ? 15.277 -13.356 1.551 1.00 77.25 112 PHE A CA 1
ATOM 943 C C . PHE A 1 112 ? 14.730 -13.516 2.980 1.00 77.25 112 PHE A C 1
ATOM 945 O O . PHE A 1 112 ? 14.758 -14.603 3.542 1.00 77.25 112 PHE A O 1
ATOM 952 N N . VAL A 1 113 ? 14.255 -12.431 3.596 1.00 77.06 113 VAL A N 1
ATOM 953 C CA . VAL A 1 113 ? 13.670 -12.469 4.948 1.00 77.06 113 VAL A CA 1
ATOM 954 C C . VAL A 1 113 ? 12.188 -12.858 4.909 1.00 77.06 113 VAL A C 1
ATOM 956 O O . VAL A 1 113 ? 11.647 -13.313 5.914 1.00 77.06 113 VAL A O 1
ATOM 959 N N . THR A 1 114 ? 11.520 -12.641 3.773 1.00 69.06 114 THR A N 1
ATOM 960 C CA . THR A 1 114 ? 10.064 -12.805 3.625 1.00 69.06 114 THR A CA 1
ATOM 961 C C . THR A 1 114 ? 9.653 -14.022 2.791 1.00 69.06 114 THR A C 1
ATOM 963 O O . THR A 1 114 ? 8.458 -14.322 2.738 1.00 69.06 114 THR A O 1
ATOM 966 N N . GLU A 1 115 ? 10.611 -14.703 2.159 1.00 59.66 115 GLU A N 1
ATOM 967 C CA . GLU A 1 115 ? 10.473 -16.005 1.486 1.00 59.66 115 GLU A CA 1
ATOM 968 C C . GLU A 1 115 ? 10.691 -17.173 2.461 1.00 59.66 115 GLU A C 1
ATOM 970 O O . GLU A 1 115 ? 9.880 -18.127 2.397 1.00 59.66 115 GLU A O 1
#

InterPro domains:
  IPR017978 GPCR family 3, C-terminal [PF00003] (5-94)
  IPR043458 G-protein coupled receptor 158/179 [PTHR32546] (2-114)

Sequence (115 aa):
ILVKFFEPSILQCFLEPWAREMGFIICYGAIILKLYRHLIEFRTRKAHRWVVKDTDLLKYLLIMTLSVFAYMAAFTAFMLNFRRENYDLLSEQMIYSTGLRFLACKPLLWDFVTE

pLDDT: mean 81.07, std 11.8, range [49.94, 97.25]

Foldseek 3Di:
DVLVVDAADPVSLLVVVVCVQLVCLLVVVLVVLVVVVVVVVVVPPDDDPPPPDVVVSVVVSVVSSVVSVVVSVVVVVVVVVVVVVVDDQWDFDADPPPRDTGIHGDDDPVNVVVD

Organism: NCBI:txid559131

Radius of gyration: 20.52 Å; chains: 1; bounding box: 44×34×55 Å

Secondary structure (DSSP, 8-state):
--GGGS---HHHHHHHHHHHHHHHHHHHHHHHHHHHHHHHHHH--SS------HHHHHHHHHHHHHHHHHHHHHHHHHHHHHHHTT--SEEEEE-TTT--EEEEEPPPTTHHHH-